Protein AF-A0AAV7KJ50-F1 (afdb_monomer_lite)

pLDDT: mean 76.34, std 21.31, range [38.78, 97.88]

Radius of gyration: 27.02 Å; chains: 1; bounding box: 77×53×74 Å

InterPro domains:
  IPR010376 Gamma-butyrobetaine hydroxylase-like, N-terminal [PF06155] (61-137)
  IPR038492 GBBH-like, N-terminal domain superfamily [G3DSA:3.30.2020.30] (51-152)

Organism: NCBI:txid111878

Structure (mmCIF, N/CA/C/O backbone):
data_AF-A0AAV7KJ50-F1
#
_entry.id   AF-A0AAV7KJ50-F1
#
loop_
_atom_site.group_PDB
_atom_site.id
_atom_site.type_symbol
_atom_site.label_atom_id
_atom_site.label_alt_id
_atom_site.label_comp_id
_atom_site.label_asym_id
_atom_site.label_entity_id
_atom_site.label_seq_id
_atom_site.pdbx_PDB_ins_code
_atom_site.Cartn_x
_atom_site.Cartn_y
_atom_site.Cartn_z
_atom_site.occupancy
_atom_site.B_iso_or_equiv
_atom_site.auth_seq_id
_atom_site.auth_comp_id
_atom_site.auth_asym_id
_atom_site.auth_atom_id
_atom_site.pdbx_PDB_model_num
ATOM 1 N N . MET A 1 1 ? -55.456 38.628 42.443 1.00 48.44 1 MET A N 1
ATOM 2 C CA . MET A 1 1 ? -55.038 39.463 41.298 1.00 48.44 1 MET A CA 1
ATOM 3 C C . MET A 1 1 ? -53.545 39.284 41.080 1.00 48.44 1 MET A C 1
ATOM 5 O O . MET A 1 1 ? -52.768 39.931 41.763 1.00 48.44 1 MET A O 1
ATOM 9 N N . VAL A 1 2 ? -53.151 38.378 40.184 1.00 38.78 2 VAL A N 1
ATOM 10 C CA . VAL A 1 2 ? -51.793 38.310 39.620 1.00 38.78 2 VAL A CA 1
ATOM 11 C C . VAL A 1 2 ? -51.965 37.851 38.173 1.00 38.78 2 VAL A C 1
ATOM 13 O O . VAL A 1 2 ? -52.374 36.721 37.924 1.00 38.78 2 VAL A O 1
ATOM 16 N N . SER A 1 3 ? -51.744 38.764 37.231 1.00 41.22 3 SER A N 1
ATOM 17 C CA . SER A 1 3 ? -51.780 38.494 35.794 1.00 41.22 3 SER A CA 1
ATOM 18 C C . SER A 1 3 ? -50.412 37.977 35.357 1.00 41.22 3 SER A C 1
ATOM 20 O O . SER A 1 3 ? -49.416 38.675 35.539 1.00 41.22 3 SER A O 1
ATOM 22 N N . ILE A 1 4 ? -50.351 36.784 34.761 1.00 43.91 4 ILE A N 1
ATOM 23 C CA . ILE A 1 4 ? -49.145 36.269 34.099 1.00 43.91 4 ILE A CA 1
ATOM 24 C C . ILE A 1 4 ? -49.445 36.146 32.607 1.00 43.91 4 ILE A C 1
ATOM 26 O O . ILE A 1 4 ? -50.345 35.428 32.178 1.00 43.91 4 ILE A O 1
ATOM 30 N N . VAL A 1 5 ? -48.691 36.919 31.830 1.00 48.28 5 VAL A N 1
ATOM 31 C CA . VAL A 1 5 ? -48.764 37.023 30.373 1.00 48.28 5 VAL A CA 1
ATOM 32 C C . VAL A 1 5 ? -48.064 35.812 29.752 1.00 48.28 5 VAL A C 1
ATOM 34 O O . VAL A 1 5 ? -46.852 35.655 29.891 1.00 48.28 5 VAL A O 1
ATOM 37 N N . PHE A 1 6 ? -48.807 34.974 29.029 1.00 40.25 6 PHE A N 1
ATOM 38 C CA . PHE A 1 6 ? -48.235 33.922 28.187 1.00 40.25 6 PHE A CA 1
ATOM 39 C C . PHE A 1 6 ? -47.628 34.544 26.923 1.00 40.25 6 PHE A C 1
ATOM 41 O O . PHE A 1 6 ? -48.338 35.043 26.051 1.00 40.25 6 PHE A O 1
ATOM 48 N N . ARG A 1 7 ? -46.295 34.515 26.816 1.00 44.31 7 ARG A N 1
ATOM 49 C CA . ARG A 1 7 ? -45.577 34.841 25.579 1.00 44.31 7 ARG A CA 1
ATOM 50 C C . ARG A 1 7 ? -45.685 33.667 24.608 1.00 44.31 7 ARG A C 1
ATOM 52 O O . ARG A 1 7 ? -45.139 32.596 24.844 1.00 44.31 7 ARG A O 1
ATOM 59 N N . THR A 1 8 ? -46.361 33.893 23.490 1.00 49.03 8 THR A N 1
ATOM 60 C CA . THR A 1 8 ? -46.355 33.011 22.322 1.00 49.03 8 THR A CA 1
ATOM 61 C C . THR A 1 8 ? -44.993 33.062 21.628 1.00 49.03 8 THR A C 1
ATOM 63 O O . THR A 1 8 ? -44.617 34.108 21.099 1.00 49.03 8 THR A O 1
ATOM 66 N N . ALA A 1 9 ? -44.277 31.939 21.567 1.00 43.25 9 ALA A N 1
ATOM 67 C CA . ALA A 1 9 ? -43.127 31.770 20.683 1.00 43.25 9 ALA A CA 1
ATOM 68 C C . ALA A 1 9 ? -43.591 31.087 19.387 1.00 43.25 9 ALA A C 1
ATOM 70 O O . ALA A 1 9 ? -43.710 29.866 19.307 1.00 43.25 9 ALA A O 1
ATOM 71 N N . ARG A 1 10 ? -43.908 31.896 18.370 1.00 44.97 10 ARG A N 1
ATOM 72 C CA . ARG A 1 10 ? -44.105 31.434 16.992 1.00 44.97 10 ARG A CA 1
ATOM 73 C C . ARG A 1 10 ? -42.749 31.353 16.285 1.00 44.97 10 ARG A C 1
ATOM 75 O O . ARG A 1 10 ? -42.066 32.358 16.159 1.00 44.97 10 ARG A O 1
ATOM 82 N N . SER A 1 11 ? -42.466 30.170 15.746 1.00 45.28 11 SER A N 1
ATOM 83 C CA . SER A 1 11 ? -41.963 29.954 14.383 1.00 45.28 11 SER A CA 1
ATOM 84 C C . SER A 1 11 ? -40.651 30.645 13.977 1.00 45.28 11 SER A C 1
ATOM 86 O O . SER A 1 11 ? -40.661 31.750 13.441 1.00 45.28 11 SER A O 1
ATOM 88 N N . ILE A 1 12 ? -39.537 29.911 14.065 1.00 50.12 12 ILE A N 1
ATOM 89 C CA . ILE A 1 12 ? -38.338 30.159 13.249 1.00 50.12 12 ILE A CA 1
ATOM 90 C C . ILE A 1 12 ? -38.092 28.910 12.393 1.00 50.12 12 ILE A C 1
ATOM 92 O O . ILE A 1 12 ? -37.374 27.995 12.771 1.00 50.12 12 ILE A O 1
ATOM 96 N N . LEU A 1 13 ? -38.752 28.875 11.235 1.00 45.88 13 LEU A N 1
ATOM 97 C CA . LEU A 1 13 ? -38.492 27.959 10.122 1.00 45.88 13 LEU A CA 1
ATOM 98 C C . LEU A 1 13 ? -38.322 28.822 8.864 1.00 45.88 13 LEU A C 1
ATOM 100 O O . LEU A 1 13 ? -39.268 29.049 8.117 1.00 45.88 13 LEU A O 1
ATOM 104 N N . ARG A 1 14 ? -37.125 29.384 8.689 1.00 45.72 14 ARG A N 1
ATOM 105 C CA . ARG A 1 14 ? -36.580 30.022 7.471 1.00 45.72 14 ARG A CA 1
ATOM 106 C C . ARG A 1 14 ? -35.057 29.943 7.668 1.00 45.72 14 ARG A C 1
ATOM 108 O O . ARG A 1 14 ? -34.590 30.356 8.716 1.00 45.72 14 ARG A O 1
ATOM 115 N N . CYS A 1 15 ? -34.233 29.336 6.822 1.00 43.34 15 CYS A N 1
ATOM 116 C CA . CYS A 1 15 ? -34.160 29.456 5.375 1.00 43.34 15 CYS A CA 1
ATOM 117 C C . CYS A 1 15 ? -33.599 28.157 4.771 1.00 43.34 15 CYS A C 1
ATOM 119 O O . CYS A 1 15 ? -32.426 27.846 4.952 1.00 43.34 15 CYS A O 1
ATOM 121 N N . TYR A 1 16 ? -34.404 27.431 4.003 1.00 47.47 16 TYR A N 1
ATOM 122 C CA . TYR A 1 16 ? -33.893 26.502 2.998 1.00 47.47 16 TYR A CA 1
ATOM 123 C C . TYR A 1 16 ? -34.865 26.552 1.830 1.00 47.47 16 TYR A C 1
ATOM 125 O O . TYR A 1 16 ? -35.931 25.951 1.891 1.00 47.47 16 TYR A O 1
ATOM 133 N N . ASN A 1 17 ? -34.567 27.425 0.869 1.00 44.56 17 ASN A N 1
ATOM 134 C CA . ASN A 1 17 ? -35.010 27.395 -0.526 1.00 44.56 17 ASN A CA 1
ATOM 135 C C . ASN A 1 17 ? -34.879 28.796 -1.110 1.00 44.56 17 ASN A C 1
ATOM 137 O O . ASN A 1 17 ? -35.628 29.692 -0.729 1.00 44.56 17 ASN A O 1
ATOM 141 N N . GLN A 1 18 ? -33.945 28.946 -2.046 1.00 48.19 18 GLN A N 1
ATOM 142 C CA . GLN A 1 18 ? -34.163 29.547 -3.367 1.00 48.19 18 GLN A CA 1
ATOM 143 C C . GLN A 1 18 ? -32.802 29.700 -4.053 1.00 48.19 18 GLN A C 1
ATOM 145 O O . GLN A 1 18 ? -32.265 30.795 -4.186 1.00 48.19 18 GLN A O 1
ATOM 150 N N . VAL A 1 19 ? -32.235 28.578 -4.503 1.00 50.69 19 VAL A N 1
ATOM 151 C CA . VAL A 1 19 ? -31.340 28.631 -5.662 1.00 50.69 19 VAL A CA 1
ATOM 152 C C . VAL A 1 19 ? -32.245 28.428 -6.879 1.00 50.69 19 VAL A C 1
ATOM 154 O O . VAL A 1 19 ? -32.910 27.393 -6.957 1.00 50.69 19 VAL A O 1
ATOM 157 N N . PRO A 1 20 ? -32.360 29.400 -7.797 1.00 47.78 20 PRO A N 1
ATOM 158 C CA . PRO A 1 20 ? -33.167 29.225 -8.992 1.00 47.78 20 PRO A CA 1
ATOM 159 C C . PRO A 1 20 ? -32.539 28.137 -9.868 1.00 47.78 20 PRO A C 1
ATOM 161 O O . PRO A 1 20 ? -31.399 28.268 -10.319 1.00 47.78 20 PRO A O 1
ATOM 164 N N . LEU A 1 21 ? -33.294 27.066 -10.123 1.00 46.38 21 LEU A N 1
ATOM 165 C CA . LEU A 1 21 ? -32.980 26.080 -11.152 1.00 46.38 21 LEU A CA 1
ATOM 166 C C . LEU A 1 21 ? -33.051 26.782 -12.511 1.00 46.38 21 LEU A C 1
ATOM 168 O O . LEU A 1 21 ? -34.108 26.868 -13.132 1.00 46.38 21 LEU A O 1
ATOM 172 N N . LYS A 1 22 ? -31.921 27.318 -12.979 1.00 49.50 22 LYS A N 1
ATOM 173 C CA . LYS A 1 22 ? -31.778 27.659 -14.393 1.00 49.50 22 LYS A CA 1
ATOM 174 C C . LYS A 1 22 ? -31.860 26.349 -15.166 1.00 49.50 22 LYS A C 1
ATOM 176 O O . LYS A 1 22 ? -31.000 25.483 -15.021 1.00 49.50 22 LYS A O 1
ATOM 181 N N . SER A 1 23 ? -32.913 26.200 -15.960 1.00 47.88 23 SER A N 1
ATOM 182 C CA . SER A 1 23 ? -33.080 25.104 -16.904 1.00 47.88 23 SER A CA 1
ATOM 183 C C . SER A 1 23 ? -31.964 25.174 -17.947 1.00 47.88 23 SER A C 1
ATOM 185 O O . SER A 1 23 ? -32.067 25.891 -18.942 1.00 47.88 23 SER A O 1
ATOM 187 N N . PHE A 1 24 ? -30.871 24.456 -17.709 1.00 45.75 24 PHE A N 1
ATOM 188 C CA . PHE A 1 24 ? -29.874 24.201 -18.737 1.00 45.75 24 PHE A CA 1
ATOM 189 C C . PHE A 1 24 ? -30.463 23.177 -19.710 1.00 45.75 24 PHE A C 1
ATOM 191 O O . PHE A 1 24 ? -30.520 21.981 -19.433 1.00 45.75 24 PHE A O 1
ATOM 198 N N . SER A 1 25 ? -30.958 23.672 -20.844 1.00 50.09 25 SER A N 1
ATOM 199 C CA . SER A 1 25 ? -31.304 22.843 -21.994 1.00 50.09 25 SER A CA 1
ATOM 200 C C . SER A 1 25 ? -30.006 22.367 -22.637 1.00 50.09 25 SER A C 1
ATOM 202 O O . SER A 1 25 ? -29.401 23.086 -23.432 1.00 50.09 25 SER A O 1
ATOM 204 N N . TYR A 1 26 ? -29.563 21.164 -22.284 1.00 51.41 26 TYR A N 1
ATOM 205 C CA . TYR A 1 26 ? -28.461 20.520 -22.988 1.00 51.41 26 TYR A CA 1
ATOM 206 C C . TYR A 1 26 ? -28.879 20.255 -24.441 1.00 51.41 26 TYR A C 1
ATOM 208 O O . TYR A 1 26 ? -29.968 19.713 -24.669 1.00 51.41 26 TYR A O 1
ATOM 216 N N . PRO A 1 27 ? -28.053 20.603 -25.442 1.00 47.41 27 PRO A N 1
ATOM 217 C CA . PRO A 1 27 ? -28.287 20.123 -26.792 1.00 47.41 27 PRO A CA 1
ATOM 218 C C . PRO A 1 27 ? -28.258 18.590 -26.763 1.00 47.41 27 PRO A C 1
ATOM 220 O O . PRO A 1 27 ? -27.330 17.989 -26.221 1.00 47.41 27 PRO A O 1
ATOM 223 N N . LYS A 1 28 ? -29.290 17.952 -27.331 1.00 52.16 28 LYS A N 1
ATOM 224 C CA . LYS A 1 28 ? -29.342 16.499 -27.550 1.00 52.16 28 LYS A CA 1
ATOM 225 C C . LYS A 1 28 ? -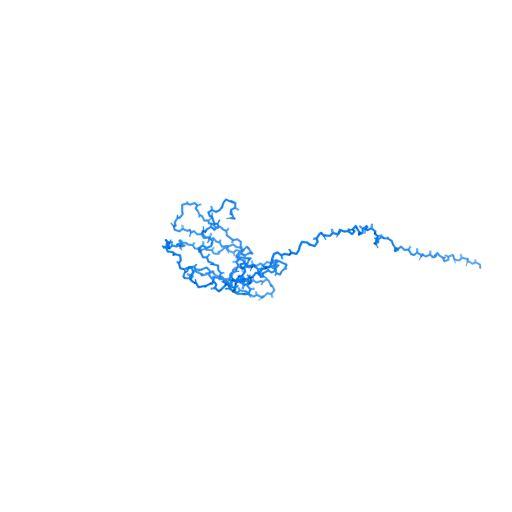28.307 16.118 -28.611 1.00 52.16 28 LYS A C 1
ATOM 227 O O . LYS A 1 28 ? -28.654 15.833 -29.753 1.00 52.16 28 LYS A O 1
ATOM 232 N N . ILE A 1 29 ? -27.030 16.143 -28.249 1.00 49.56 29 ILE A N 1
ATOM 233 C CA . ILE A 1 29 ? -25.984 15.507 -29.038 1.00 49.56 29 ILE A CA 1
ATOM 234 C C . ILE A 1 29 ? -26.102 14.023 -28.713 1.00 49.56 29 ILE A C 1
ATOM 236 O O . ILE A 1 29 ? -25.693 13.568 -27.646 1.00 49.56 29 ILE A O 1
ATOM 240 N N . LEU A 1 30 ? -26.761 13.283 -29.603 1.00 54.88 30 LEU A N 1
ATOM 241 C CA . LEU A 1 30 ? -26.761 11.828 -29.540 1.00 54.88 30 LEU A CA 1
ATOM 242 C C . LEU A 1 30 ? -25.299 11.362 -29.601 1.00 54.88 30 LEU A C 1
ATOM 244 O O . LEU A 1 30 ? -24.578 11.802 -30.502 1.00 54.88 30 LEU A O 1
ATOM 248 N N . PRO A 1 31 ? -24.839 10.502 -28.675 1.00 57.41 31 PRO A N 1
ATOM 249 C CA . PRO A 1 31 ? -23.507 9.937 -28.788 1.00 57.41 31 PRO A CA 1
ATOM 250 C C . PRO A 1 31 ? -23.408 9.175 -30.120 1.00 57.41 31 PRO A C 1
ATOM 252 O O . PRO A 1 31 ? -24.378 8.517 -30.521 1.00 57.41 31 PRO A O 1
ATOM 255 N N . PRO A 1 32 ? -22.269 9.253 -30.833 1.00 49.78 32 PRO A N 1
ATOM 256 C CA . PRO A 1 32 ? -22.055 8.410 -31.999 1.00 49.78 32 PRO A CA 1
ATOM 257 C C . PRO A 1 32 ? -22.249 6.951 -31.581 1.00 49.78 32 PRO A C 1
ATOM 259 O O . PRO A 1 32 ? -21.811 6.551 -30.502 1.00 49.78 32 PRO A O 1
ATOM 262 N N . LYS A 1 33 ? -22.961 6.178 -32.413 1.00 46.56 33 LYS A N 1
ATOM 263 C CA . LYS A 1 33 ? -23.280 4.765 -32.172 1.00 46.56 33 LYS A CA 1
ATOM 264 C C . LYS A 1 33 ? -22.005 4.021 -31.770 1.00 46.56 33 LYS A C 1
ATOM 266 O O . LYS A 1 33 ? -21.164 3.731 -32.618 1.00 46.56 33 LYS A O 1
ATOM 271 N N . TYR A 1 34 ? -21.873 3.730 -30.480 1.00 47.94 34 TYR A N 1
ATOM 272 C CA . TYR A 1 34 ? -20.771 2.951 -29.942 1.00 47.94 34 TYR A CA 1
ATOM 273 C C . TYR A 1 34 ? -21.018 1.499 -30.343 1.00 47.94 34 TYR A C 1
ATOM 275 O O . TYR A 1 34 ? -21.786 0.783 -29.704 1.00 47.94 34 TYR A O 1
ATOM 283 N N . GLN A 1 35 ? -20.452 1.089 -31.479 1.00 46.78 35 GLN A N 1
ATOM 284 C CA . GLN A 1 35 ? -20.413 -0.320 -31.844 1.00 46.78 35 GLN A CA 1
ATOM 285 C C . GLN A 1 35 ? -19.571 -1.029 -30.790 1.00 46.78 35 GLN A C 1
ATOM 287 O O . GLN A 1 35 ? -18.359 -0.832 -30.712 1.00 46.78 35 GLN A O 1
ATOM 292 N N . SER A 1 36 ? -20.235 -1.834 -29.966 1.00 45.81 36 SER A N 1
ATOM 293 C CA . SER A 1 36 ? -19.616 -2.738 -29.010 1.00 45.81 36 SER A CA 1
ATOM 294 C C . SER A 1 36 ? -18.753 -3.749 -29.765 1.00 45.81 36 SER A C 1
ATOM 296 O O . SER A 1 36 ? -19.207 -4.834 -30.127 1.00 45.81 36 SER A O 1
ATOM 298 N N . ARG A 1 37 ? -17.494 -3.398 -30.028 1.00 41.00 37 ARG A N 1
ATOM 299 C CA . ARG A 1 37 ? -16.460 -4.407 -30.222 1.00 41.00 37 ARG A CA 1
ATOM 300 C C . ARG A 1 37 ? -16.207 -5.003 -28.849 1.00 41.00 37 ARG A C 1
ATOM 302 O O . ARG A 1 37 ? -15.652 -4.339 -27.981 1.00 41.00 37 ARG A O 1
ATOM 309 N N . SER A 1 38 ? -16.675 -6.231 -28.656 1.00 52.53 38 SER A N 1
ATOM 310 C CA . SER A 1 38 ? -16.284 -7.084 -27.541 1.00 52.53 38 SER A CA 1
ATOM 311 C C . SER A 1 38 ? -14.758 -7.150 -27.502 1.00 52.53 38 SER A C 1
ATOM 313 O O . SER A 1 38 ? -14.134 -7.824 -28.321 1.00 52.53 38 SER A O 1
ATOM 315 N N . PHE A 1 39 ? -14.159 -6.379 -26.601 1.00 43.12 39 PHE A N 1
ATOM 316 C CA . PHE A 1 39 ? -12.720 -6.320 -26.402 1.00 43.12 39 PHE A CA 1
ATOM 317 C C . PHE A 1 39 ? -12.354 -7.406 -25.387 1.00 43.12 39 PHE A C 1
ATOM 319 O O . PHE A 1 39 ? -12.215 -7.155 -24.195 1.00 43.12 39 PHE A O 1
ATOM 326 N N . SER A 1 40 ? -12.256 -8.651 -25.850 1.00 51.09 40 SER A N 1
ATOM 327 C CA . SER A 1 40 ? -11.626 -9.734 -25.091 1.00 51.09 40 SER A CA 1
ATOM 328 C C . SER A 1 40 ? -10.105 -9.590 -25.203 1.00 51.09 40 SER A C 1
ATOM 330 O O . SER A 1 40 ? -9.455 -10.350 -25.914 1.00 51.09 40 SER A O 1
ATOM 332 N N . VAL A 1 41 ? -9.538 -8.556 -24.576 1.00 46.72 41 VAL A N 1
ATOM 333 C CA . VAL A 1 41 ? -8.091 -8.281 -24.620 1.00 46.72 41 VAL A CA 1
ATOM 334 C C . VAL A 1 41 ? -7.557 -8.161 -23.199 1.00 46.72 41 VAL A C 1
ATOM 336 O O . VAL A 1 41 ? -7.199 -7.087 -22.735 1.00 46.72 41 VAL A O 1
ATOM 339 N N . TYR A 1 42 ? -7.529 -9.298 -22.510 1.00 46.28 42 TYR A N 1
ATOM 340 C CA . TYR A 1 42 ? -6.658 -9.521 -21.352 1.00 46.28 42 TYR A CA 1
ATOM 341 C C . TYR A 1 42 ? -5.905 -10.848 -21.479 1.00 46.28 42 TYR A C 1
ATOM 343 O O . TYR A 1 42 ? -5.501 -11.434 -20.479 1.00 46.28 42 TYR A O 1
ATOM 351 N N . GLU A 1 43 ? -5.690 -11.328 -22.706 1.00 51.38 43 GLU A N 1
ATOM 352 C CA . GLU A 1 43 ? -4.693 -12.371 -22.922 1.00 51.38 43 GLU A CA 1
ATOM 353 C C . GLU A 1 43 ? -3.296 -11.741 -22.926 1.00 51.38 43 GLU A C 1
ATOM 355 O O . GLU A 1 43 ? -2.937 -10.957 -23.801 1.00 51.38 43 GLU A O 1
ATOM 360 N N . GLU A 1 44 ? -2.560 -12.071 -21.864 1.00 48.81 44 GLU A N 1
ATOM 361 C CA . GLU A 1 44 ? -1.103 -12.094 -21.748 1.00 48.81 44 GLU A CA 1
ATOM 362 C C . GLU A 1 44 ? -0.335 -10.927 -22.391 1.00 48.81 44 GLU A C 1
ATOM 364 O O . GLU A 1 44 ? 0.328 -11.074 -23.419 1.00 48.81 44 GLU A O 1
ATOM 369 N N . ILE A 1 45 ? -0.246 -9.794 -21.689 1.00 50.12 45 ILE A N 1
ATOM 370 C CA . ILE A 1 45 ? 0.902 -8.896 -21.884 1.00 50.12 45 ILE A CA 1
ATOM 371 C C . ILE A 1 45 ? 2.129 -9.554 -21.226 1.00 50.12 45 ILE A C 1
ATOM 373 O O . ILE A 1 45 ? 2.572 -9.154 -20.151 1.00 50.12 45 ILE A O 1
ATOM 377 N N . LYS A 1 46 ? 2.692 -10.592 -21.858 1.00 43.94 46 LYS A N 1
ATOM 378 C CA . LYS A 1 46 ? 4.072 -11.016 -21.585 1.00 43.94 46 LYS A CA 1
ATOM 379 C C . LYS A 1 46 ? 4.986 -9.950 -22.185 1.00 43.94 46 LYS A C 1
ATOM 381 O O . LYS A 1 46 ? 5.246 -9.940 -23.385 1.00 43.94 46 LYS A O 1
ATOM 386 N N . SER A 1 47 ? 5.401 -8.999 -21.347 1.00 46.34 47 SER A N 1
ATOM 387 C CA . SER A 1 47 ? 6.299 -7.908 -21.734 1.00 46.34 47 SER A CA 1
ATOM 388 C C . SER A 1 47 ? 7.645 -8.477 -22.220 1.00 46.34 47 SER A C 1
ATOM 390 O O . SER A 1 47 ? 8.333 -9.144 -21.444 1.00 46.34 47 SER A O 1
ATOM 392 N N . PRO A 1 48 ? 8.064 -8.230 -23.476 1.00 42.59 48 PRO A N 1
ATOM 393 C CA . PRO A 1 48 ? 9.231 -8.876 -24.085 1.00 42.59 48 PRO A CA 1
ATOM 394 C C . PRO A 1 48 ? 10.580 -8.257 -23.670 1.00 42.59 48 PRO A C 1
ATOM 396 O O . PRO A 1 48 ? 11.585 -8.458 -24.343 1.00 42.59 48 PRO A O 1
ATOM 399 N N . ASN A 1 49 ? 10.634 -7.499 -22.572 1.00 46.16 49 ASN A N 1
ATOM 400 C CA . ASN A 1 49 ? 11.862 -6.852 -22.098 1.00 46.16 49 ASN A CA 1
ATOM 401 C C . ASN A 1 49 ? 11.964 -6.867 -20.562 1.00 46.16 49 ASN A C 1
ATOM 403 O O . ASN A 1 49 ? 12.274 -5.860 -19.925 1.00 46.16 49 ASN A O 1
ATOM 407 N N . ASN A 1 50 ? 11.677 -8.026 -19.958 1.00 54.84 50 ASN A N 1
ATOM 408 C CA . ASN A 1 50 ? 11.793 -8.257 -18.517 1.00 54.84 50 ASN A CA 1
ATOM 409 C C . ASN A 1 50 ? 13.271 -8.299 -18.093 1.00 54.84 50 ASN A C 1
ATOM 411 O O . ASN A 1 50 ? 13.846 -9.353 -17.826 1.00 54.84 50 ASN A O 1
ATOM 415 N N . LYS A 1 51 ? 13.910 -7.130 -17.993 1.00 57.94 51 LYS A N 1
ATOM 416 C CA . LYS A 1 51 ? 15.019 -6.989 -17.050 1.00 57.94 51 LYS A CA 1
ATOM 417 C C . LYS A 1 51 ? 14.392 -7.224 -15.676 1.00 57.94 51 LYS A C 1
ATOM 419 O O . LYS A 1 51 ? 13.546 -6.426 -15.281 1.00 57.94 51 LYS A O 1
ATOM 424 N N . ALA A 1 52 ? 14.722 -8.348 -15.035 1.00 62.50 52 ALA A N 1
ATOM 425 C CA . ALA A 1 52 ? 14.127 -8.756 -13.765 1.00 62.50 52 ALA A CA 1
ATOM 426 C C . ALA A 1 52 ? 14.133 -7.565 -12.799 1.00 62.50 52 ALA A C 1
ATOM 428 O O . ALA A 1 52 ? 15.191 -7.016 -12.478 1.00 62.50 52 ALA A O 1
ATOM 429 N N . ILE A 1 53 ? 12.941 -7.098 -12.433 1.00 77.19 53 ILE A N 1
ATOM 430 C CA . ILE A 1 53 ? 12.794 -6.005 -11.480 1.00 77.19 53 ILE A CA 1
ATOM 431 C C . ILE A 1 53 ? 13.071 -6.620 -10.124 1.00 77.19 53 ILE A C 1
ATOM 433 O O . ILE A 1 53 ? 12.213 -7.271 -9.540 1.00 77.19 53 ILE A O 1
ATOM 437 N N . ASP A 1 54 ? 14.306 -6.448 -9.678 1.00 83.06 54 ASP A N 1
ATOM 438 C CA . ASP A 1 54 ? 14.802 -7.138 -8.504 1.00 83.06 54 ASP A CA 1
ATOM 439 C C . ASP A 1 54 ? 14.839 -6.204 -7.291 1.00 83.06 54 ASP A C 1
ATOM 441 O O . ASP A 1 54 ? 15.365 -5.079 -7.337 1.00 83.06 54 ASP A O 1
ATOM 445 N N . VAL A 1 55 ? 14.231 -6.673 -6.207 1.00 87.94 55 VAL A N 1
ATOM 446 C CA . VAL A 1 55 ? 14.185 -5.980 -4.922 1.00 87.94 55 VAL A CA 1
ATOM 447 C C . VAL A 1 55 ? 15.365 -6.468 -4.099 1.00 87.94 55 VAL A C 1
ATOM 449 O O . VAL A 1 55 ? 15.471 -7.654 -3.806 1.00 87.94 55 VAL A O 1
ATOM 452 N N . ALA A 1 56 ? 16.235 -5.543 -3.703 1.00 87.38 56 ALA A N 1
ATOM 453 C CA . ALA A 1 56 ? 17.421 -5.858 -2.920 1.00 87.38 56 ALA A CA 1
ATOM 454 C C . ALA A 1 56 ? 17.040 -6.249 -1.488 1.00 87.38 56 ALA A C 1
ATOM 456 O O . ALA A 1 56 ? 17.406 -7.308 -0.988 1.00 87.38 56 ALA A O 1
ATOM 457 N N . GLU A 1 57 ? 16.271 -5.382 -0.833 1.00 90.81 57 GLU A N 1
ATOM 458 C CA . GLU A 1 57 ? 15.842 -5.550 0.546 1.00 90.81 57 GLU A CA 1
ATOM 459 C C . GLU A 1 57 ? 14.483 -4.877 0.746 1.00 90.81 57 GLU A C 1
ATOM 461 O O . GLU A 1 57 ? 14.144 -3.874 0.109 1.00 90.81 57 GLU A O 1
ATOM 466 N N . HIS A 1 58 ? 13.692 -5.426 1.663 1.00 93.88 58 HIS A N 1
ATOM 467 C CA . HIS A 1 58 ? 12.484 -4.779 2.143 1.00 93.88 58 HIS A CA 1
ATOM 468 C C . HIS A 1 58 ? 12.380 -4.921 3.659 1.00 93.88 58 HIS A C 1
ATOM 470 O O . HIS A 1 58 ? 12.717 -5.960 4.224 1.00 93.88 58 HIS A O 1
ATOM 476 N N . SER A 1 59 ? 11.891 -3.879 4.327 1.00 95.88 59 SER A N 1
ATOM 477 C CA . SER A 1 59 ? 11.669 -3.897 5.772 1.00 95.88 59 SER A CA 1
ATOM 478 C C . SER A 1 59 ? 10.414 -3.121 6.154 1.00 95.88 59 SER A C 1
ATOM 480 O O . SER A 1 59 ? 10.129 -2.036 5.639 1.00 95.88 59 SER A O 1
ATOM 482 N N . ILE A 1 60 ? 9.633 -3.699 7.065 1.00 97.44 60 ILE A N 1
ATOM 483 C CA . ILE A 1 60 ? 8.464 -3.045 7.656 1.00 97.44 60 ILE A CA 1
ATOM 484 C C . ILE A 1 60 ? 8.962 -2.171 8.808 1.00 97.44 60 ILE A C 1
ATOM 486 O O . ILE A 1 60 ? 9.776 -2.610 9.621 1.00 97.44 60 ILE A O 1
ATOM 490 N N . SER A 1 61 ? 8.480 -0.934 8.891 1.00 96.38 61 SER A N 1
ATOM 491 C CA . SER A 1 61 ? 8.814 -0.046 10.003 1.00 96.38 61 SER A CA 1
ATOM 492 C C . SER A 1 61 ? 8.299 -0.599 11.348 1.00 96.38 61 SER A C 1
ATOM 494 O O . SER A 1 61 ? 7.279 -1.291 11.374 1.00 96.38 61 SER A O 1
ATOM 496 N N . PRO A 1 62 ? 8.930 -0.273 12.495 1.00 96.56 62 PRO A N 1
ATOM 497 C CA . PRO A 1 62 ? 8.477 -0.761 13.806 1.00 96.56 62 PRO A CA 1
ATOM 498 C C . PRO A 1 62 ? 7.035 -0.362 14.158 1.00 96.56 62 PRO A C 1
ATOM 500 O O . PRO A 1 62 ? 6.321 -1.109 14.823 1.00 96.56 62 PRO A O 1
ATOM 503 N N . ASP A 1 63 ? 6.580 0.798 13.674 1.00 95.69 63 ASP A N 1
ATOM 504 C CA . ASP A 1 63 ? 5.196 1.267 13.819 1.00 95.69 63 ASP A CA 1
ATOM 505 C C . ASP A 1 63 ? 4.215 0.588 12.845 1.00 95.69 63 ASP A C 1
ATOM 507 O O . ASP A 1 63 ? 3.006 0.797 12.945 1.00 95.69 63 ASP A O 1
ATOM 511 N N . ARG A 1 64 ? 4.722 -0.230 11.911 1.00 96.88 64 ARG A N 1
ATOM 512 C CA . ARG A 1 64 ? 3.983 -0.944 10.859 1.00 96.88 64 ARG A CA 1
ATOM 513 C C . ARG A 1 64 ? 3.190 -0.043 9.912 1.00 96.88 64 ARG A C 1
ATOM 515 O O . ARG A 1 64 ? 2.313 -0.524 9.196 1.00 96.88 64 ARG A O 1
ATOM 522 N N . LYS A 1 65 ? 3.486 1.259 9.885 1.00 96.25 65 LYS A N 1
ATOM 523 C CA . LYS A 1 65 ? 2.796 2.234 9.027 1.00 96.25 65 LYS A CA 1
ATOM 524 C C . LYS A 1 65 ? 3.482 2.445 7.685 1.00 96.25 65 LYS A C 1
ATOM 526 O O . LYS A 1 65 ? 2.873 3.061 6.814 1.00 96.25 65 LYS A O 1
ATOM 531 N N . HIS A 1 66 ? 4.707 1.951 7.499 1.00 95.50 66 HIS A N 1
ATOM 532 C CA . HIS A 1 66 ? 5.457 2.132 6.262 1.00 95.50 66 HIS A CA 1
ATOM 533 C C . HIS A 1 66 ? 6.237 0.874 5.885 1.00 95.50 66 HIS A C 1
ATOM 535 O O . HIS A 1 66 ? 6.710 0.124 6.739 1.00 95.50 66 HIS A O 1
ATOM 541 N N . LEU A 1 67 ? 6.404 0.682 4.584 1.00 97.00 67 LEU A N 1
ATOM 542 C CA . LEU A 1 67 ? 7.290 -0.305 3.994 1.00 97.00 67 LEU A CA 1
ATOM 543 C C . LEU A 1 67 ? 8.475 0.414 3.358 1.00 97.00 67 LEU A C 1
ATOM 545 O O . LEU A 1 67 ? 8.282 1.304 2.531 1.00 97.00 67 LEU A O 1
ATOM 549 N N . SER A 1 68 ? 9.685 0.012 3.723 1.00 95.75 68 SER A N 1
ATOM 550 C CA . SER A 1 68 ? 10.914 0.453 3.070 1.00 95.75 68 SER A CA 1
ATOM 551 C C . SER A 1 68 ? 11.327 -0.585 2.030 1.00 95.75 68 SER A C 1
ATOM 553 O O . SER A 1 68 ? 11.394 -1.765 2.363 1.00 95.75 68 SER A O 1
ATOM 555 N N . ILE A 1 69 ? 11.589 -0.164 0.792 1.00 93.56 69 ILE A N 1
ATOM 556 C CA . ILE A 1 69 ? 12.082 -1.022 -0.297 1.00 93.56 69 ILE A CA 1
ATOM 557 C C . ILE A 1 69 ? 13.358 -0.407 -0.871 1.00 93.56 69 ILE A C 1
ATOM 559 O O . ILE A 1 69 ? 13.366 0.769 -1.247 1.00 93.56 69 ILE A O 1
ATOM 563 N N . SER A 1 70 ? 14.413 -1.210 -0.982 1.00 92.06 70 SER A N 1
ATOM 564 C CA . SER A 1 70 ? 15.606 -0.906 -1.772 1.00 92.06 70 SER A CA 1
ATOM 565 C C . SER A 1 70 ? 15.607 -1.751 -3.049 1.00 92.06 70 SER A C 1
ATOM 567 O O . SER A 1 70 ? 15.293 -2.941 -3.041 1.00 92.06 70 SER A O 1
ATOM 569 N N . TRP A 1 71 ? 15.924 -1.127 -4.181 1.00 90.06 71 TRP A N 1
ATOM 570 C CA . TRP A 1 71 ? 15.897 -1.771 -5.497 1.00 90.06 71 TRP A CA 1
ATOM 571 C C . TRP A 1 71 ? 17.327 -2.044 -5.966 1.00 90.06 71 TRP A C 1
ATOM 573 O O . TRP A 1 71 ? 18.155 -1.139 -5.920 1.00 90.06 71 TRP A O 1
ATOM 583 N N . ASN A 1 72 ? 17.617 -3.243 -6.484 1.00 85.19 72 ASN A N 1
ATOM 584 C CA . ASN A 1 72 ? 18.977 -3.607 -6.924 1.00 85.19 72 ASN A CA 1
ATOM 585 C C . ASN A 1 72 ? 19.476 -2.755 -8.099 1.00 85.19 72 ASN A C 1
ATOM 587 O O . ASN A 1 72 ? 20.668 -2.517 -8.261 1.00 85.19 72 ASN A O 1
ATOM 591 N N . SER A 1 73 ? 18.551 -2.291 -8.938 1.00 76.25 73 SER A N 1
ATOM 592 C CA . SER A 1 73 ? 18.871 -1.498 -10.128 1.00 76.25 73 SER A CA 1
ATOM 593 C C . SER A 1 73 ? 19.055 -0.007 -9.844 1.00 76.25 73 SER A C 1
ATOM 595 O O . SER A 1 73 ? 19.132 0.766 -10.800 1.00 76.25 73 SER A O 1
ATOM 597 N N . ASP A 1 74 ? 19.055 0.414 -8.577 1.00 69.12 74 ASP A N 1
ATOM 598 C CA . ASP A 1 74 ? 19.003 1.826 -8.232 1.00 69.12 74 ASP A CA 1
ATOM 599 C C . ASP A 1 74 ? 20.037 2.260 -7.187 1.00 69.12 74 ASP A C 1
ATOM 601 O O . ASP A 1 74 ? 20.167 1.673 -6.119 1.00 69.12 74 ASP A O 1
ATOM 605 N N . THR A 1 75 ? 20.735 3.356 -7.486 1.00 65.38 75 THR A N 1
ATOM 606 C CA . THR A 1 75 ? 21.654 4.056 -6.576 1.00 65.38 75 THR A CA 1
ATOM 607 C C . THR A 1 75 ? 20.954 5.123 -5.732 1.00 65.38 75 THR A C 1
ATOM 609 O O . THR A 1 75 ? 21.563 5.680 -4.821 1.00 65.38 75 THR A O 1
ATOM 612 N N . THR A 1 76 ? 19.681 5.416 -6.014 1.00 64.50 76 THR A N 1
ATOM 613 C CA . THR A 1 76 ? 18.958 6.584 -5.481 1.00 64.50 76 THR A CA 1
ATOM 614 C C . THR A 1 76 ? 18.380 6.391 -4.064 1.00 64.50 76 THR A C 1
ATOM 616 O O . THR A 1 76 ? 17.759 7.304 -3.525 1.00 64.50 76 THR A O 1
ATOM 619 N N . GLY A 1 77 ? 18.623 5.247 -3.413 1.00 77.75 77 GLY A N 1
ATOM 620 C CA . GLY A 1 77 ? 18.335 5.028 -1.988 1.00 77.75 77 GLY A CA 1
ATOM 621 C C . GLY A 1 77 ? 17.050 4.247 -1.678 1.00 77.75 77 GLY A C 1
ATOM 622 O O . GLY A 1 77 ? 16.471 3.581 -2.533 1.00 77.75 77 GLY A O 1
ATOM 623 N N . ILE A 1 78 ? 16.639 4.282 -0.406 1.00 88.12 78 ILE A N 1
ATOM 624 C CA . ILE A 1 78 ? 15.508 3.512 0.137 1.00 88.12 78 ILE A CA 1
ATOM 625 C C . ILE A 1 78 ? 14.194 4.267 -0.108 1.00 88.12 78 ILE A C 1
ATOM 627 O O . ILE A 1 78 ? 14.014 5.376 0.397 1.00 88.12 78 ILE A O 1
ATOM 631 N N . ASN A 1 79 ? 13.249 3.646 -0.817 1.00 91.38 79 ASN A N 1
ATOM 632 C CA . ASN A 1 79 ? 11.896 4.175 -1.010 1.00 91.38 79 ASN A CA 1
ATOM 633 C C . ASN A 1 79 ? 10.986 3.773 0.153 1.00 91.38 79 ASN A C 1
ATOM 635 O O . ASN A 1 79 ? 10.993 2.614 0.565 1.00 91.38 79 ASN A O 1
ATOM 639 N N . LYS A 1 80 ? 10.171 4.709 0.652 1.00 93.81 80 LYS A N 1
ATOM 640 C CA . LYS A 1 80 ? 9.234 4.470 1.757 1.00 93.81 80 LYS A CA 1
ATOM 641 C C . LYS A 1 80 ? 7.796 4.612 1.276 1.00 93.81 80 LYS A C 1
ATOM 643 O O . LYS A 1 80 ? 7.417 5.654 0.762 1.00 93.81 80 LYS A O 1
ATOM 648 N N . TYR A 1 81 ? 6.981 3.592 1.513 1.00 95.25 81 TYR A N 1
ATOM 649 C CA . TYR A 1 81 ? 5.575 3.565 1.120 1.00 95.25 81 TYR A CA 1
ATOM 650 C C . TYR A 1 81 ? 4.679 3.450 2.348 1.00 95.25 81 TYR A C 1
ATOM 652 O O . TYR A 1 81 ? 4.838 2.533 3.150 1.00 95.25 81 TYR A O 1
ATOM 660 N N . TYR A 1 82 ? 3.712 4.353 2.491 1.00 95.75 82 TYR A N 1
ATOM 661 C CA . TYR A 1 82 ? 2.732 4.309 3.578 1.00 95.75 82 TYR A CA 1
ATOM 662 C C . TYR A 1 82 ? 1.793 3.103 3.426 1.00 95.75 82 TYR A C 1
ATOM 664 O O . TYR A 1 82 ? 1.327 2.806 2.328 1.00 95.75 82 TYR A O 1
ATOM 672 N N . ALA A 1 83 ? 1.438 2.450 4.533 1.00 96.06 83 ALA A N 1
ATOM 673 C CA . ALA A 1 83 ? 0.533 1.300 4.568 1.00 96.06 83 ALA A CA 1
ATOM 674 C C . ALA A 1 83 ? -0.842 1.622 3.960 1.00 96.06 83 ALA A C 1
ATOM 676 O O . ALA A 1 83 ? -1.378 0.828 3.187 1.00 96.06 83 ALA A O 1
ATOM 677 N N . LEU A 1 84 ? -1.376 2.812 4.265 1.00 95.12 84 LEU A N 1
ATOM 678 C CA . LEU A 1 84 ? -2.624 3.324 3.691 1.00 95.12 84 LEU A CA 1
ATOM 679 C C . LEU A 1 84 ? -2.515 3.498 2.173 1.00 95.12 84 LEU A C 1
ATOM 681 O O . LEU A 1 84 ? -3.416 3.093 1.444 1.00 95.12 84 LEU A O 1
ATOM 685 N N . TRP A 1 85 ? -1.401 4.059 1.700 1.00 94.56 85 TRP A N 1
ATOM 686 C CA . TRP A 1 85 ? -1.164 4.227 0.271 1.00 94.56 85 TRP A CA 1
ATOM 687 C C . TRP A 1 85 ? -1.082 2.864 -0.421 1.00 94.56 85 TRP A C 1
ATOM 689 O O . TRP A 1 85 ? -1.824 2.625 -1.364 1.00 94.56 85 TRP A O 1
ATOM 699 N N . LEU A 1 86 ? -0.299 1.918 0.110 1.00 95.94 86 LEU A N 1
ATOM 700 C CA . LEU A 1 86 ? -0.233 0.548 -0.417 1.00 95.94 86 LEU A CA 1
ATOM 701 C C . LEU A 1 86 ? -1.621 -0.103 -0.474 1.00 95.94 86 LEU A C 1
ATOM 703 O O . LEU A 1 86 ? -1.957 -0.756 -1.457 1.00 95.94 86 LEU A O 1
ATOM 707 N N . ARG A 1 87 ? -2.465 0.117 0.542 1.00 96.00 87 ARG A N 1
ATOM 708 C CA . ARG A 1 87 ? -3.830 -0.418 0.567 1.00 96.00 87 ARG A CA 1
ATOM 709 C C . ARG A 1 87 ? -4.699 0.143 -0.559 1.00 96.00 87 ARG A C 1
ATOM 711 O O . ARG A 1 87 ? -5.506 -0.610 -1.099 1.00 96.00 87 ARG A O 1
ATOM 718 N N . GLN A 1 88 ? -4.541 1.422 -0.905 1.00 94.56 88 GLN A N 1
ATOM 719 C CA . GLN A 1 88 ? -5.229 2.060 -2.037 1.00 94.56 88 GLN A CA 1
ATOM 720 C C . GLN A 1 88 ? -4.767 1.520 -3.393 1.00 94.56 88 GLN A C 1
ATOM 722 O O . GLN A 1 88 ? -5.529 1.576 -4.351 1.00 94.56 88 GLN A O 1
ATOM 727 N N . GLN A 1 89 ? -3.541 1.003 -3.467 1.00 95.12 89 GLN A N 1
ATOM 728 C CA . GLN A 1 89 ? -2.954 0.449 -4.689 1.00 95.12 89 GLN A CA 1
ATOM 729 C C . GLN A 1 89 ? -3.085 -1.078 -4.778 1.00 95.12 89 GLN A C 1
ATOM 731 O O . GLN A 1 89 ? -2.438 -1.694 -5.621 1.00 95.12 89 GLN A O 1
ATOM 736 N N . CYS A 1 90 ? -3.883 -1.706 -3.906 1.00 96.12 90 CYS A N 1
ATOM 737 C CA . CYS A 1 90 ? -4.093 -3.151 -3.926 1.00 96.12 90 CYS A CA 1
ATOM 738 C C . CYS A 1 90 ? -4.743 -3.595 -5.247 1.00 96.12 90 CYS A C 1
ATOM 740 O O . CYS A 1 90 ? -5.753 -3.030 -5.662 1.00 96.12 90 CYS A O 1
ATOM 742 N N . GLN A 1 91 ? -4.184 -4.633 -5.873 1.00 96.19 91 GLN A N 1
ATOM 743 C CA . GLN A 1 91 ? -4.576 -5.120 -7.200 1.00 96.19 91 GLN A CA 1
ATOM 744 C C . GLN A 1 91 ? -5.362 -6.440 -7.166 1.00 96.19 91 GLN A C 1
ATOM 746 O O . GLN A 1 91 ? -5.526 -7.082 -8.202 1.00 96.19 91 GLN A O 1
ATOM 751 N N . CYS A 1 92 ? -5.848 -6.869 -5.996 1.00 95.62 92 CYS A N 1
ATOM 752 C CA . CYS A 1 92 ? -6.739 -8.027 -5.923 1.00 95.62 92 CYS A CA 1
ATOM 753 C C . CYS A 1 92 ? -8.105 -7.723 -6.561 1.00 95.62 92 CYS A C 1
ATOM 755 O O . CYS A 1 92 ? -8.499 -6.562 -6.690 1.00 95.62 92 CYS A O 1
ATOM 757 N N . GLU A 1 93 ? -8.852 -8.768 -6.916 1.00 95.06 93 GLU A N 1
ATOM 758 C CA . GLU A 1 93 ? -10.140 -8.653 -7.622 1.00 95.06 93 GLU A CA 1
ATOM 759 C C . GLU A 1 93 ? -11.199 -7.856 -6.841 1.00 95.06 93 GLU A C 1
ATOM 761 O O . GLU A 1 93 ? -12.056 -7.211 -7.437 1.00 95.06 93 GLU A O 1
ATOM 766 N N . GLU A 1 94 ? -11.112 -7.833 -5.507 1.00 94.44 94 GLU A N 1
ATOM 767 C CA . GLU A 1 94 ? -11.996 -7.026 -4.653 1.00 94.44 94 GLU A CA 1
ATOM 768 C C . GLU A 1 94 ? -11.688 -5.523 -4.723 1.00 94.44 94 GLU A C 1
ATOM 770 O O . GLU A 1 94 ? -12.535 -4.688 -4.408 1.00 94.44 94 GLU A O 1
ATOM 775 N N . CYS A 1 95 ? -10.452 -5.167 -5.077 1.00 94.69 95 CYS A N 1
ATOM 776 C CA . CYS A 1 95 ? -9.932 -3.805 -4.990 1.00 94.69 95 CYS A CA 1
ATOM 777 C C . CYS A 1 95 ? -9.725 -3.147 -6.350 1.00 94.69 95 CYS A C 1
ATOM 779 O O . CYS A 1 95 ? -9.776 -1.919 -6.441 1.00 94.69 95 CYS A O 1
ATOM 781 N N . PHE A 1 96 ? -9.509 -3.943 -7.393 1.00 95.62 96 PHE A N 1
ATOM 782 C CA . PHE A 1 96 ? -9.166 -3.469 -8.721 1.00 95.62 96 PHE A CA 1
ATOM 783 C C . PHE A 1 96 ? -9.938 -4.243 -9.782 1.00 95.62 96 PHE A C 1
ATOM 785 O O . PHE A 1 96 ? -9.839 -5.465 -9.892 1.00 95.62 96 PHE A O 1
ATOM 792 N N . HIS A 1 97 ? -10.687 -3.516 -10.604 1.00 94.00 97 HIS A N 1
ATOM 793 C CA . HIS A 1 97 ? -11.402 -4.104 -11.720 1.00 94.00 97 HIS A CA 1
ATOM 794 C C . HIS A 1 97 ? -10.477 -4.185 -12.935 1.00 94.00 97 HIS A C 1
ATOM 796 O O . HIS A 1 97 ? -10.310 -3.211 -13.675 1.00 94.00 97 HIS A O 1
ATOM 802 N N . SER A 1 98 ? -9.886 -5.362 -13.146 1.00 89.88 98 SER A N 1
ATOM 803 C CA . SER A 1 98 ? -8.878 -5.608 -14.187 1.00 89.88 98 SER A CA 1
ATOM 804 C C . SER A 1 98 ? -9.317 -5.158 -15.582 1.00 89.88 98 SER A C 1
ATOM 806 O O . SER A 1 98 ? -8.506 -4.601 -16.320 1.00 89.88 98 SER A O 1
ATOM 808 N N . SER A 1 99 ? -10.606 -5.318 -15.914 1.00 91.88 99 SER A N 1
ATOM 809 C CA . SER A 1 99 ? -11.120 -5.016 -17.253 1.00 91.88 99 SER A CA 1
ATOM 810 C C . SER A 1 99 ? -11.414 -3.543 -17.543 1.00 91.88 99 SER A C 1
ATOM 812 O O . SER A 1 99 ? -11.462 -3.135 -18.700 1.00 91.88 99 SER A O 1
ATOM 814 N N . SER A 1 100 ? -11.613 -2.722 -16.513 1.00 93.75 100 SER A N 1
ATOM 815 C CA . SER A 1 100 ? -11.804 -1.274 -16.688 1.00 93.75 100 SER A CA 1
ATOM 816 C C . SER A 1 100 ? -10.603 -0.462 -16.216 1.00 93.75 100 SER A C 1
ATOM 818 O O . SER A 1 100 ? -10.537 0.736 -16.486 1.00 93.75 100 SER A O 1
ATOM 820 N N . GLY A 1 101 ? -9.672 -1.092 -15.494 1.00 90.31 101 GLY A N 1
ATOM 821 C CA . GLY A 1 101 ? -8.563 -0.420 -14.828 1.00 90.31 101 GLY A CA 1
ATOM 822 C C . GLY A 1 101 ? -9.001 0.473 -13.663 1.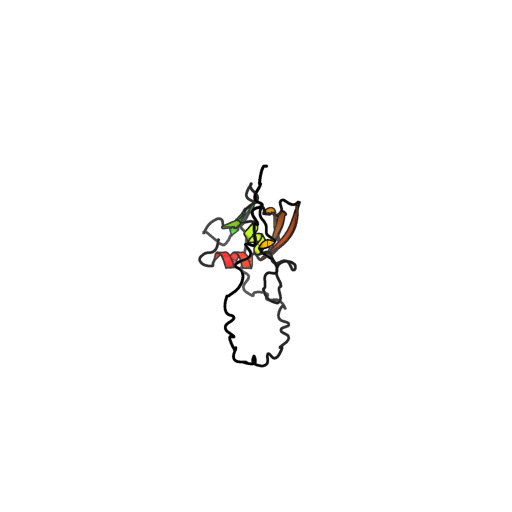00 90.31 101 GLY A C 1
ATOM 823 O O . GLY A 1 101 ? -8.239 1.339 -13.241 1.00 90.31 101 GLY A O 1
ATOM 824 N N . GLN A 1 102 ? -10.237 0.320 -13.177 1.00 92.38 102 GLN A N 1
ATOM 825 C CA . GLN A 1 102 ? -10.786 1.162 -12.116 1.00 92.38 102 GLN A CA 1
ATOM 826 C C . GLN A 1 102 ? -10.506 0.570 -10.733 1.00 92.38 102 GLN A C 1
ATOM 828 O O . GLN A 1 102 ? -10.655 -0.634 -10.515 1.00 92.38 102 GLN A O 1
ATOM 833 N N . ASN A 1 103 ? -10.177 1.440 -9.778 1.00 92.69 103 ASN A N 1
ATOM 834 C CA . ASN A 1 103 ? -10.137 1.078 -8.366 1.00 92.69 103 ASN A CA 1
ATOM 835 C C . ASN A 1 103 ? -11.565 0.949 -7.827 1.00 92.69 103 ASN A C 1
ATOM 837 O O . ASN A 1 103 ? -12.376 1.863 -7.967 1.00 92.69 103 ASN A O 1
ATOM 841 N N . LEU A 1 104 ? -11.844 -0.178 -7.179 1.00 94.38 104 LEU A N 1
ATOM 842 C CA . LEU A 1 104 ? -13.115 -0.476 -6.514 1.00 94.38 104 LEU A CA 1
ATOM 843 C C . LEU A 1 104 ? -13.116 -0.047 -5.041 1.00 94.38 104 LEU A C 1
ATOM 845 O O . LEU A 1 104 ? -14.155 -0.038 -4.383 1.00 94.38 104 LEU A O 1
ATOM 849 N N . ILE A 1 105 ? -11.946 0.311 -4.507 1.00 91.94 105 ILE A N 1
ATOM 850 C CA . ILE A 1 105 ? -11.803 0.723 -3.115 1.00 91.94 105 ILE A CA 1
ATOM 851 C C . ILE A 1 105 ? -12.470 2.084 -2.908 1.00 91.94 105 ILE A C 1
ATOM 853 O O . ILE A 1 105 ? -12.023 3.089 -3.457 1.00 91.94 105 ILE A O 1
ATOM 857 N N . ASN A 1 106 ? -13.486 2.131 -2.044 1.00 88.06 106 ASN A N 1
ATOM 858 C CA . ASN A 1 106 ? -14.018 3.396 -1.546 1.00 88.06 106 ASN A CA 1
ATOM 859 C C . ASN A 1 106 ? -13.031 4.002 -0.520 1.00 88.06 106 ASN A C 1
ATOM 861 O O . ASN A 1 106 ? -12.779 3.366 0.511 1.00 88.06 106 ASN A O 1
ATOM 865 N N . PRO A 1 107 ? -12.493 5.217 -0.746 1.00 85.06 107 PRO A N 1
ATOM 866 C CA . PRO A 1 107 ? -11.597 5.883 0.199 1.00 85.06 107 PRO A CA 1
ATOM 867 C C . PRO A 1 107 ? -12.200 6.074 1.594 1.00 85.06 107 PRO A C 1
ATOM 869 O O . PRO A 1 107 ? -11.474 5.998 2.580 1.00 85.06 107 PRO A O 1
ATOM 872 N N . GLU A 1 108 ? -13.517 6.262 1.698 1.00 86.19 108 GLU A N 1
ATOM 873 C CA . GLU A 1 108 ? -14.215 6.438 2.981 1.00 86.19 108 GLU A CA 1
ATOM 874 C C . GLU A 1 108 ? -14.183 5.172 3.846 1.00 86.19 108 GLU A C 1
ATOM 876 O O . GLU A 1 108 ? -14.248 5.248 5.074 1.00 86.19 108 GLU A O 1
ATOM 881 N N . ASN A 1 109 ? -14.027 4.005 3.211 1.00 83.19 109 ASN A N 1
ATOM 882 C CA . ASN A 1 109 ? -13.900 2.721 3.897 1.00 83.19 109 ASN A CA 1
ATOM 883 C C . ASN A 1 109 ? -12.470 2.459 4.388 1.00 83.19 109 ASN A C 1
ATOM 885 O O . ASN A 1 109 ? -12.253 1.556 5.198 1.00 83.19 109 ASN A O 1
ATOM 889 N N . LEU A 1 110 ? -11.488 3.230 3.913 1.00 85.62 110 LEU A N 1
ATOM 890 C CA . LEU A 1 110 ? -10.101 3.164 4.362 1.00 85.62 110 LEU A CA 1
ATOM 891 C C . LEU A 1 110 ? -9.880 4.103 5.546 1.00 85.62 110 LEU A C 1
ATOM 893 O O . LEU A 1 110 ? -9.078 5.033 5.472 1.00 85.62 110 LEU A O 1
ATOM 897 N N . GLN A 1 111 ? -10.595 3.860 6.642 1.00 81.62 111 GLN A N 1
ATOM 898 C CA . GLN A 1 111 ? -10.391 4.626 7.866 1.00 81.62 111 GLN A CA 1
ATOM 899 C C . GLN A 1 111 ? -9.092 4.169 8.545 1.00 81.62 111 GLN A C 1
ATOM 901 O O . GLN A 1 111 ? -8.946 2.982 8.853 1.00 81.62 111 GLN A O 1
ATOM 906 N N . PRO A 1 112 ? -8.118 5.072 8.753 1.00 81.56 112 PRO A N 1
ATOM 907 C CA . PRO A 1 112 ? -6.947 4.778 9.562 1.00 81.56 112 PRO A CA 1
ATOM 908 C C . PRO A 1 112 ? -7.349 4.515 11.024 1.00 81.56 112 PRO A C 1
ATOM 910 O O . PRO A 1 112 ? -8.346 5.073 11.479 1.00 81.56 112 PRO A O 1
ATOM 913 N N . PRO A 1 113 ? -6.544 3.749 11.778 1.00 86.00 113 PRO A N 1
ATOM 914 C CA . PRO A 1 113 ? -5.205 3.302 11.414 1.00 86.00 113 PRO A CA 1
ATOM 915 C C . PRO A 1 113 ? -5.183 1.941 10.692 1.00 86.00 113 PRO A C 1
ATOM 917 O O . PRO A 1 113 ? -5.875 0.994 11.057 1.00 86.00 113 PRO A O 1
ATOM 920 N N . ILE A 1 114 ? -4.334 1.855 9.660 1.00 93.56 114 ILE A N 1
ATOM 921 C CA . ILE A 1 114 ? -4.061 0.639 8.880 1.00 93.56 114 ILE A CA 1
ATOM 922 C C . ILE A 1 114 ? -2.589 0.275 9.068 1.00 93.56 114 ILE A C 1
ATOM 924 O O . ILE A 1 114 ? -1.714 1.131 8.906 1.00 93.56 114 ILE A O 1
ATOM 928 N N . PHE A 1 115 ? -2.319 -0.991 9.376 1.00 96.62 115 PHE A N 1
ATOM 929 C CA . PHE A 1 115 ? -0.982 -1.505 9.665 1.00 96.62 115 PHE A CA 1
ATOM 930 C C . PHE A 1 115 ? -0.602 -2.636 8.712 1.00 96.62 115 PHE A C 1
ATOM 932 O O . PHE A 1 115 ? -1.453 -3.429 8.314 1.00 96.62 115 PHE A O 1
ATOM 939 N N . LEU A 1 116 ? 0.685 -2.746 8.389 1.00 97.25 116 LEU A N 1
ATOM 940 C CA . LEU A 1 116 ? 1.247 -3.896 7.683 1.00 97.25 116 LEU A CA 1
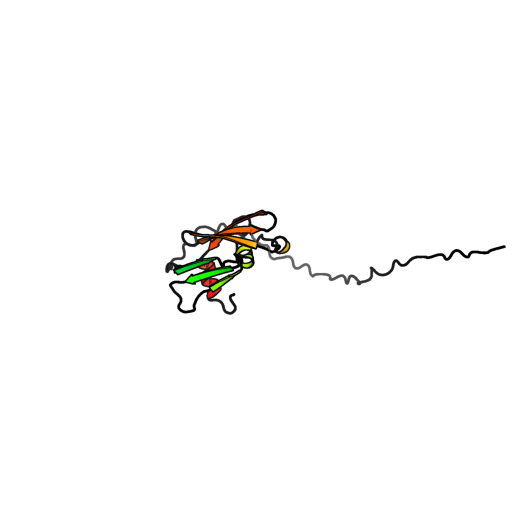ATOM 941 C C . LEU A 1 116 ? 1.554 -5.016 8.680 1.00 97.25 116 LEU A C 1
ATOM 943 O O . LEU A 1 116 ? 2.341 -4.837 9.608 1.00 97.25 116 LEU A O 1
ATOM 947 N N . GLU A 1 117 ? 0.936 -6.175 8.490 1.00 96.81 117 GLU A N 1
ATOM 948 C CA . GLU A 1 117 ? 1.174 -7.364 9.313 1.00 96.81 117 GLU A CA 1
ATOM 949 C C . GLU A 1 117 ? 2.188 -8.306 8.665 1.00 96.81 117 GLU A C 1
ATOM 951 O O . GLU A 1 117 ? 3.065 -8.840 9.341 1.00 96.81 117 GLU A O 1
ATOM 956 N N . ASN A 1 118 ? 2.100 -8.491 7.348 1.00 96.56 118 ASN A N 1
ATOM 957 C CA . ASN A 1 118 ? 3.033 -9.322 6.600 1.00 96.56 118 ASN A CA 1
ATOM 958 C C . ASN A 1 118 ? 3.325 -8.698 5.241 1.00 96.56 118 ASN A C 1
ATOM 960 O O . ASN A 1 118 ? 2.423 -8.161 4.597 1.00 96.56 118 ASN A O 1
ATOM 964 N N . VAL A 1 119 ? 4.577 -8.792 4.809 1.00 97.25 119 VAL A N 1
ATOM 965 C CA . VAL A 1 119 ? 5.014 -8.389 3.475 1.00 97.25 119 VAL A CA 1
ATOM 966 C C . VAL A 1 119 ? 5.918 -9.488 2.950 1.00 97.25 119 VAL A C 1
ATOM 968 O O . VAL A 1 119 ? 6.852 -9.901 3.635 1.00 97.25 119 VAL A O 1
ATOM 971 N N . ARG A 1 120 ? 5.609 -9.993 1.757 1.00 96.25 120 ARG A N 1
ATOM 972 C CA . ARG A 1 120 ? 6.409 -11.002 1.065 1.00 96.25 120 ARG A CA 1
ATOM 973 C C . ARG A 1 120 ? 6.501 -10.650 -0.397 1.00 96.25 120 ARG A C 1
ATOM 975 O O . ARG A 1 120 ? 5.516 -10.257 -1.011 1.00 96.25 120 ARG A O 1
ATOM 982 N N . ILE A 1 121 ? 7.671 -10.868 -0.959 1.00 94.06 121 ILE A N 1
ATOM 983 C CA . ILE A 1 121 ? 7.860 -10.798 -2.398 1.00 94.06 121 ILE A CA 1
ATOM 984 C C . ILE A 1 121 ? 7.658 -12.204 -2.941 1.00 94.06 121 ILE A C 1
ATOM 986 O O . ILE A 1 121 ? 8.251 -13.160 -2.438 1.00 94.06 121 ILE A O 1
ATOM 990 N N . LYS A 1 122 ? 6.764 -12.334 -3.917 1.00 90.56 122 LYS A N 1
ATOM 991 C CA . LYS A 1 122 ? 6.480 -13.589 -4.598 1.00 90.56 122 LYS A CA 1
ATOM 992 C C . LYS A 1 122 ? 6.408 -13.314 -6.093 1.00 90.56 122 LYS A C 1
ATOM 994 O O . LYS A 1 122 ? 5.567 -12.527 -6.534 1.00 90.56 122 LYS A O 1
ATOM 999 N N . ASP A 1 123 ? 7.274 -13.989 -6.841 1.00 87.94 123 ASP A N 1
ATOM 1000 C CA . ASP A 1 123 ? 7.417 -13.804 -8.283 1.00 87.94 123 ASP A CA 1
ATOM 1001 C C . ASP A 1 123 ? 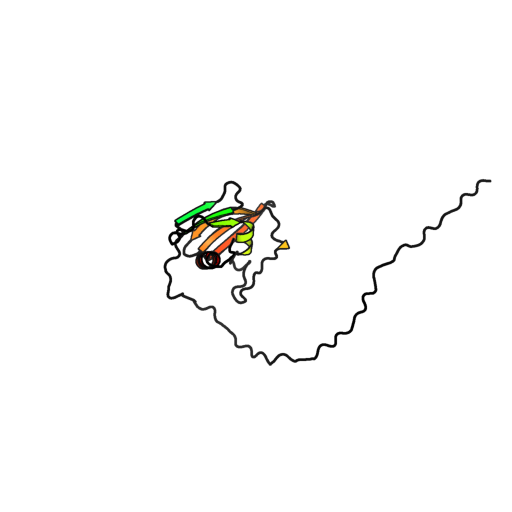7.670 -12.311 -8.593 1.00 87.94 123 ASP A C 1
ATOM 1003 O O . ASP A 1 123 ? 8.558 -11.708 -7.993 1.00 87.94 123 ASP A O 1
ATOM 1007 N N . ASP A 1 124 ? 6.844 -11.686 -9.434 1.00 91.69 124 ASP A N 1
ATOM 1008 C CA . ASP A 1 124 ? 6.929 -10.259 -9.788 1.00 91.69 124 ASP A CA 1
ATOM 1009 C C . ASP A 1 124 ? 5.949 -9.375 -8.985 1.00 91.69 124 ASP A C 1
ATOM 1011 O O . ASP A 1 124 ? 5.526 -8.296 -9.424 1.00 91.69 124 ASP A O 1
ATOM 1015 N N . SER A 1 125 ? 5.534 -9.840 -7.804 1.00 94.50 125 SER A N 1
ATOM 1016 C CA . SER A 1 125 ? 4.513 -9.184 -6.987 1.00 94.50 125 SER A CA 1
ATOM 1017 C C . SER A 1 125 ? 4.887 -9.083 -5.511 1.00 94.50 125 SER A C 1
ATOM 1019 O O . SER A 1 125 ? 5.575 -9.923 -4.931 1.00 94.50 125 SER A O 1
ATOM 1021 N N . LEU A 1 126 ? 4.394 -8.024 -4.884 1.00 95.88 126 LEU A N 1
ATOM 1022 C CA . LEU A 1 126 ? 4.473 -7.772 -3.461 1.00 95.88 126 LEU A CA 1
ATOM 1023 C C . LEU A 1 126 ? 3.159 -8.218 -2.814 1.00 95.88 126 LEU A C 1
ATOM 1025 O O . LEU A 1 126 ? 2.148 -7.530 -2.932 1.00 95.88 126 LEU A O 1
ATOM 1029 N N . SER A 1 127 ? 3.169 -9.363 -2.138 1.00 97.25 127 SER A N 1
ATOM 1030 C CA . SER A 1 127 ? 2.052 -9.855 -1.330 1.00 97.25 127 SER A CA 1
ATOM 1031 C C . SER A 1 127 ? 2.054 -9.161 0.028 1.00 97.25 127 SER A C 1
ATOM 1033 O O . SER A 1 127 ? 3.050 -9.197 0.753 1.00 97.25 127 SER A O 1
ATOM 1035 N N . LEU A 1 128 ? 0.923 -8.571 0.404 1.00 97.56 128 LEU A N 1
ATOM 1036 C CA . LEU A 1 128 ? 0.774 -7.792 1.631 1.00 97.56 128 LEU A CA 1
ATOM 1037 C C . LEU A 1 128 ? -0.445 -8.271 2.424 1.00 97.56 128 LEU A C 1
ATOM 1039 O O . LEU A 1 128 ? -1.488 -8.603 1.856 1.00 97.56 128 LEU A O 1
ATOM 1043 N N . THR A 1 129 ? -0.314 -8.244 3.745 1.00 97.88 129 THR A N 1
ATOM 1044 C CA . THR A 1 129 ? -1.425 -8.410 4.684 1.00 97.88 129 THR A CA 1
ATOM 1045 C C . THR A 1 129 ? -1.565 -7.131 5.494 1.00 97.88 129 THR A C 1
ATOM 1047 O O . THR A 1 129 ? -0.631 -6.726 6.191 1.00 97.88 129 THR A O 1
ATOM 1050 N N . TRP A 1 130 ? -2.734 -6.502 5.409 1.00 97.12 130 TRP A N 1
ATOM 1051 C CA . TRP A 1 130 ? -3.102 -5.322 6.180 1.00 97.12 130 TRP A CA 1
ATOM 1052 C C . TRP A 1 130 ? -4.004 -5.704 7.347 1.00 97.12 130 TRP A C 1
ATOM 1054 O O . TRP A 1 130 ? -4.905 -6.529 7.194 1.00 97.12 130 TRP A O 1
ATOM 1064 N N . LYS A 1 131 ? -3.802 -5.044 8.486 1.00 96.38 131 LYS A N 1
ATOM 1065 C CA . LYS A 1 131 ? -4.634 -5.166 9.681 1.00 96.38 131 LYS A CA 1
ATOM 1066 C C . LYS A 1 131 ? -5.201 -3.808 10.071 1.00 96.38 131 LYS A C 1
ATOM 10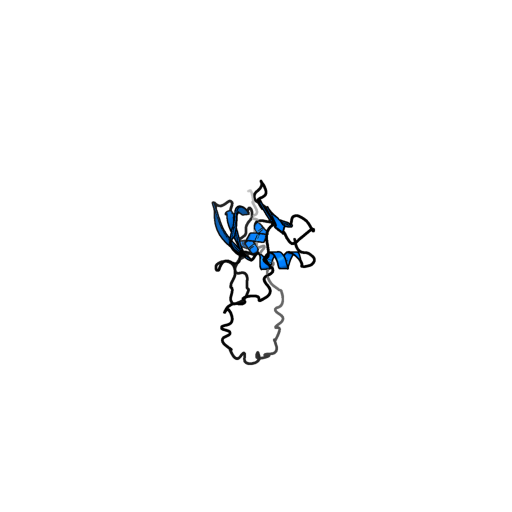68 O O . LYS A 1 131 ? -4.485 -2.805 10.050 1.00 96.38 131 LYS A O 1
ATOM 1073 N N . TYR A 1 132 ? -6.476 -3.802 10.424 1.00 94.50 132 TYR A N 1
ATOM 1074 C CA . TYR A 1 132 ? -7.225 -2.628 10.852 1.00 94.50 132 TYR A CA 1
ATOM 1075 C C . TYR A 1 132 ? -7.389 -2.638 12.375 1.00 94.50 132 TYR A C 1
ATOM 1077 O O . TYR A 1 132 ? -7.289 -3.686 13.018 1.00 94.50 132 TYR A O 1
ATOM 1085 N N . GLU A 1 133 ? -7.639 -1.470 12.964 1.00 91.06 133 GLU A N 1
ATOM 1086 C CA . GLU A 1 133 ? -7.863 -1.343 14.412 1.00 91.06 133 GLU A CA 1
ATOM 1087 C C . GLU A 1 133 ? -9.121 -2.075 14.892 1.00 91.06 133 GLU A C 1
ATOM 1089 O O . GLU A 1 133 ? -9.124 -2.661 15.970 1.00 91.06 133 GLU A O 1
ATOM 1094 N N . ASP A 1 134 ? -10.155 -2.121 14.053 1.00 90.62 134 ASP A N 1
ATOM 1095 C CA . ASP A 1 134 ? -11.408 -2.841 14.310 1.00 90.62 134 ASP A CA 1
ATOM 1096 C C . ASP A 1 134 ? -11.279 -4.376 14.229 1.00 90.62 134 ASP A C 1
ATOM 1098 O O . ASP A 1 134 ? -12.266 -5.098 14.364 1.00 90.62 134 ASP A O 1
ATOM 1102 N N . GLY A 1 135 ? -10.064 -4.887 14.008 1.00 90.88 135 GLY A N 1
ATOM 1103 C CA . GLY A 1 135 ? -9.764 -6.312 13.935 1.00 90.88 135 GLY A CA 1
ATOM 1104 C C . GLY A 1 135 ? -9.942 -6.929 12.549 1.00 90.88 135 GLY A C 1
ATOM 1105 O O . GLY A 1 135 ? -9.575 -8.092 12.372 1.00 90.88 135 GLY A O 1
ATOM 1106 N N . ARG A 1 136 ? -10.437 -6.183 11.550 1.00 92.19 136 ARG A N 1
ATOM 1107 C CA . ARG A 1 136 ? -10.471 -6.670 10.166 1.00 92.19 136 ARG A CA 1
ATOM 1108 C C . ARG A 1 136 ? -9.054 -6.858 9.629 1.00 92.19 136 ARG A C 1
ATOM 1110 O O . ARG A 1 136 ? -8.103 -6.186 10.039 1.00 92.19 136 ARG A O 1
ATOM 1117 N N . SER A 1 137 ? -8.925 -7.747 8.654 1.00 94.94 137 SER A N 1
ATOM 1118 C CA . SER A 1 137 ? -7.709 -7.911 7.868 1.00 94.94 137 SER A CA 1
ATOM 1119 C C . SER A 1 137 ? -8.044 -7.961 6.384 1.00 94.94 137 SER A C 1
ATOM 1121 O O . SER A 1 137 ? -9.151 -8.315 5.983 1.00 94.94 137 SER A O 1
ATOM 1123 N N . HIS A 1 138 ? -7.087 -7.550 5.561 1.00 96.00 138 HIS A N 1
ATOM 1124 C CA . HIS A 1 138 ? -7.176 -7.656 4.113 1.00 96.00 138 HIS A CA 1
ATOM 1125 C C . HIS A 1 138 ? -5.868 -8.236 3.593 1.00 96.00 138 HIS A C 1
ATOM 1127 O O . HIS A 1 138 ? -4.795 -7.847 4.052 1.00 96.00 138 HIS A O 1
ATOM 1133 N N . GLN A 1 139 ? -5.955 -9.151 2.637 1.00 97.56 139 GLN A N 1
ATOM 1134 C CA . GLN A 1 139 ? -4.798 -9.701 1.948 1.00 97.56 139 GLN A CA 1
ATOM 1135 C C . GLN A 1 139 ? -4.900 -9.353 0.471 1.00 97.56 139 GLN A C 1
ATOM 1137 O O . GLN A 1 139 ? -5.968 -9.432 -0.130 1.00 97.56 139 GLN A O 1
ATOM 1142 N N . GLY A 1 140 ? -3.774 -8.981 -0.116 1.00 96.75 140 GLY A N 1
ATOM 1143 C CA . GLY A 1 140 ? -3.724 -8.631 -1.521 1.00 96.75 140 GLY A CA 1
ATOM 1144 C C . GLY A 1 140 ? -2.300 -8.521 -2.018 1.00 96.75 140 GLY A C 1
ATOM 1145 O O . GLY A 1 140 ? -1.350 -8.914 -1.338 1.00 96.75 140 GLY A O 1
ATOM 1146 N N . PHE A 1 141 ? -2.160 -7.999 -3.227 1.00 97.25 141 PHE A N 1
ATOM 1147 C CA . PHE A 1 141 ? -0.868 -7.887 -3.878 1.00 97.25 141 PHE A CA 1
ATOM 1148 C C . PHE A 1 141 ? -0.760 -6.604 -4.693 1.00 97.25 141 PHE A C 1
ATOM 1150 O O . PHE A 1 141 ? -1.765 -5.989 -5.056 1.00 97.25 141 PHE A O 1
ATOM 1157 N N . ILE A 1 142 ? 0.480 -6.212 -4.969 1.00 96.19 142 ILE A N 1
ATOM 1158 C CA . ILE A 1 142 ? 0.829 -5.100 -5.851 1.00 96.19 142 ILE A CA 1
ATOM 1159 C C . ILE A 1 142 ? 1.955 -5.568 -6.772 1.00 96.19 142 ILE A C 1
ATOM 1161 O O . ILE A 1 142 ? 2.931 -6.155 -6.313 1.00 96.19 142 ILE A O 1
ATOM 1165 N N . SER A 1 143 ? 1.847 -5.310 -8.070 1.00 94.88 143 SER A N 1
ATOM 1166 C CA . SER A 1 143 ? 2.906 -5.604 -9.035 1.00 94.88 143 SER A CA 1
ATOM 1167 C C . SER A 1 143 ? 4.174 -4.795 -8.737 1.00 94.88 143 SER A C 1
ATOM 1169 O O . SER A 1 143 ? 4.138 -3.562 -8.668 1.00 94.88 143 SER A O 1
ATOM 1171 N N . LEU A 1 144 ? 5.318 -5.480 -8.636 1.00 93.06 144 LEU A N 1
ATOM 1172 C CA . LEU A 1 144 ? 6.622 -4.827 -8.490 1.00 93.06 144 LEU A CA 1
ATOM 1173 C C . LEU A 1 144 ? 6.962 -3.984 -9.718 1.00 93.06 144 LEU A C 1
ATOM 1175 O O . LEU A 1 144 ? 7.536 -2.904 -9.582 1.00 93.06 144 LEU A O 1
ATOM 1179 N N . HIS A 1 145 ? 6.540 -4.429 -10.905 1.00 91.25 145 HIS A N 1
ATOM 1180 C CA . HIS A 1 145 ? 6.695 -3.663 -12.136 1.00 91.25 145 HIS A CA 1
ATOM 1181 C C . HIS A 1 145 ? 5.975 -2.316 -12.064 1.00 91.25 145 HIS A C 1
ATOM 1183 O O . HIS A 1 145 ? 6.550 -1.280 -12.405 1.00 91.25 145 HIS A O 1
ATOM 1189 N N . TRP A 1 146 ? 4.736 -2.312 -11.570 1.00 90.56 146 TRP A N 1
ATOM 1190 C CA . TRP A 1 146 ? 3.972 -1.081 -11.390 1.00 90.56 146 TRP A CA 1
ATOM 1191 C C . TRP A 1 146 ? 4.634 -0.137 -10.372 1.00 90.56 146 TRP A C 1
ATOM 1193 O O . TRP A 1 146 ? 4.801 1.049 -10.659 1.00 90.56 146 TRP A O 1
ATOM 1203 N N . MET A 1 147 ? 5.090 -0.657 -9.225 1.00 91.50 147 MET A N 1
ATOM 1204 C CA . MET A 1 147 ? 5.782 0.151 -8.207 1.00 91.50 147 MET A CA 1
ATOM 1205 C C . MET A 1 147 ? 7.100 0.741 -8.724 1.00 91.50 147 MET A C 1
ATOM 1207 O O . MET A 1 147 ? 7.392 1.916 -8.498 1.00 91.50 147 MET A O 1
ATOM 1211 N N . TYR A 1 148 ? 7.885 -0.058 -9.447 1.00 89.50 148 TYR A N 1
ATOM 1212 C CA . TYR A 1 148 ? 9.149 0.380 -10.029 1.00 89.50 148 TYR A CA 1
ATOM 1213 C C . TYR A 1 148 ? 8.946 1.458 -11.101 1.00 89.50 148 TYR A C 1
ATOM 1215 O O . TYR A 1 148 ? 9.723 2.411 -11.175 1.00 89.50 148 TYR A O 1
ATOM 1223 N N . TRP A 1 149 ? 7.887 1.346 -11.909 1.00 87.75 149 TRP A N 1
ATOM 1224 C CA . TRP A 1 149 ? 7.521 2.386 -12.868 1.00 87.75 149 TRP A CA 1
ATOM 1225 C C . TRP A 1 149 ? 7.084 3.677 -12.167 1.00 87.75 149 TRP A C 1
ATOM 1227 O O . TRP A 1 149 ? 7.578 4.748 -12.513 1.00 87.75 149 TRP A O 1
ATOM 1237 N N . LEU A 1 150 ? 6.233 3.580 -11.138 1.00 86.50 150 LEU A N 1
ATOM 1238 C CA . LEU A 1 150 ? 5.752 4.737 -10.379 1.00 86.50 150 LEU A CA 1
ATOM 1239 C C . LEU A 1 150 ? 6.906 5.547 -9.774 1.00 86.50 150 LEU A C 1
ATOM 1241 O O . LEU A 1 150 ? 6.917 6.769 -9.875 1.00 86.50 150 LEU A O 1
ATOM 1245 N N . LYS A 1 151 ? 7.903 4.866 -9.203 1.00 85.31 151 LYS A N 1
ATOM 1246 C CA . LYS A 1 151 ? 9.115 5.484 -8.646 1.00 85.31 151 LYS A CA 1
ATOM 1247 C C . LYS A 1 151 ? 9.873 6.361 -9.654 1.00 85.31 151 LYS A C 1
ATOM 1249 O O . LYS A 1 151 ? 10.565 7.290 -9.252 1.00 85.31 151 LYS A O 1
ATOM 1254 N N . LYS A 1 152 ? 9.806 6.053 -10.954 1.00 83.81 152 LYS A N 1
ATOM 1255 C CA . LYS A 1 152 ? 10.494 6.833 -11.998 1.00 83.81 152 LYS A CA 1
ATOM 1256 C C . LYS A 1 152 ? 9.737 8.099 -12.395 1.00 83.81 152 LYS A C 1
ATOM 1258 O O . LYS A 1 152 ? 10.294 8.923 -13.119 1.00 83.81 152 LYS A O 1
ATOM 1263 N N . MET A 1 153 ? 8.489 8.251 -11.959 1.00 79.50 153 MET A N 1
ATOM 1264 C CA . MET A 1 153 ? 7.670 9.405 -12.307 1.00 79.50 153 MET A CA 1
ATOM 1265 C C . MET A 1 153 ? 8.017 10.597 -11.403 1.00 79.50 153 MET A C 1
ATOM 1267 O O . MET A 1 153 ? 8.186 10.429 -10.194 1.00 79.50 153 MET A O 1
ATOM 1271 N N . PRO A 1 154 ? 8.115 11.818 -11.957 1.00 72.94 154 PRO A N 1
ATOM 1272 C CA . PRO A 1 154 ? 8.368 13.007 -11.154 1.00 72.94 154 PRO A CA 1
ATOM 1273 C C . PRO A 1 154 ? 7.224 13.227 -10.155 1.00 72.94 154 PRO A C 1
ATOM 1275 O O . PRO A 1 154 ? 6.053 13.199 -10.529 1.00 72.94 154 PRO A O 1
ATOM 1278 N N . GLY A 1 155 ? 7.569 13.458 -8.885 1.00 71.00 155 GLY A N 1
ATOM 1279 C CA . GLY A 1 155 ? 6.589 13.646 -7.809 1.00 71.00 155 GLY A CA 1
ATOM 1280 C C . GLY A 1 155 ? 6.030 12.350 -7.213 1.00 71.00 155 GLY A C 1
ATOM 1281 O O . GLY A 1 155 ? 4.982 12.391 -6.570 1.00 71.00 155 GLY A O 1
ATOM 1282 N N . SER A 1 156 ? 6.697 11.209 -7.420 1.00 65.75 156 SER A N 1
ATOM 1283 C CA . SER A 1 156 ? 6.384 9.977 -6.691 1.00 65.75 156 SER A CA 1
ATOM 1284 C C . SER A 1 156 ? 6.586 10.153 -5.173 1.00 65.75 156 SER A C 1
ATOM 1286 O O . SER A 1 156 ? 7.448 10.945 -4.778 1.00 65.75 156 SER A O 1
ATOM 1288 N N . PRO A 1 157 ? 5.829 9.421 -4.333 1.00 56.88 157 PRO A N 1
ATOM 1289 C CA . PRO A 1 157 ? 6.034 9.405 -2.884 1.00 56.88 157 PRO A CA 1
ATOM 1290 C C . PRO A 1 157 ? 7.409 8.859 -2.469 1.00 56.88 157 PRO A C 1
ATOM 1292 O O . PRO A 1 157 ? 8.026 8.093 -3.252 1.00 56.88 157 PRO A O 1
#

Secondary structure (DSSP, 8-state):
-----------------------------PPP----------S----TT-----EEEEEE-TTSSEEEEEETT-SS--EEEEHHHHHHT--STTTEETTTTEE---GGG-PSPEEEE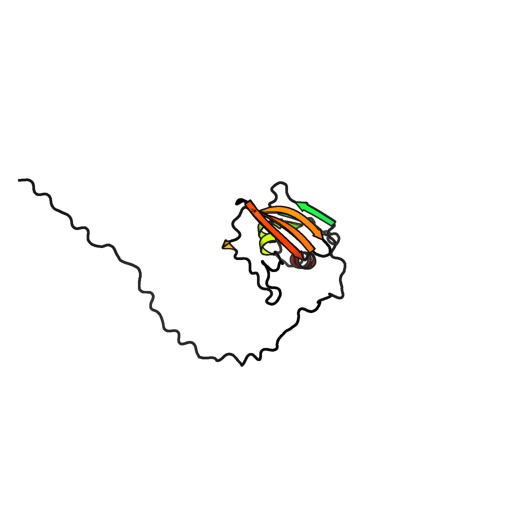EEEEETTEEEEEEEETTS-EEEEEEEHHHHHHHHTSTT--

Sequence (157 aa):
MVSIVFRTARSILRCYNQVPLKSFSYPKILPPKYQSRSFSVYEEIKSPNNKAIDVAEHSISPDRKHLSISWNSDTTGINKYYALWLRQQCQCEECFHSSSGQNLINPENLQPPIFLENVRIKDDSLSLTWKYEDGRSHQGFISLHWMYWLKKMPGSP

Foldseek 3Di:
DDDDDDDDDDDDDDDDDDDDPPPPPDPPPPPDPPDPPPPPPPPDPPPPDCPPFAWPDWDQDPVQQWIWTDTPVDPPDIDIDGQLRVVQQFPDVCQAPPVVRDGPDDNVVSDDDKGWPDWDDDRQKIWTWIAHPVGDIDTGIHGNVVVVVQVPDPPRD